Protein AF-A0A4D4KQ29-F1 (afdb_monomer)

Foldseek 3Di:
DAEAQQAPVVLVVCVVVVHAYEHELVQLVVVDDPPPTDTPLNCLLVVSHLAYDPVVNPPRQVVSLVVSCVVVSDPSVVSLLRHFVSVCVVVVNPQTRDDDPRHDPDDFDDVVSQKDKDFDADPNHTAKIWIAGPVPRDIWIDGPPDDTPCNVVVVPPPPDDD

Mean predicted aligned error: 10.55 Å

pLDDT: mean 84.62, std 17.19, range [31.38, 98.25]

Nearest PDB structures (foldseek):
  2bji-assembly1_B  TM=8.147E-01  e=3.369E+00  Bos taurus
  1qg7-assembly1_A  TM=3.640E-01  e=4.311E+00  Homo sapiens
  1a15-assembly1_A  TM=3.662E-01  e=7.060E+00  unclassified

Secondary structure (DSSP, 8-state):
-EES-SSHHHHHHHHHTT--EEEEHHHHHH-S-STTPPPHHHHHHTT--SEEE-TT-TTHHHHHHHHHHHTTSS-HHHHHHHHTHHHHHHTT-TTSSS--TTS-----B-SS--EEEEEEEETTEEEEEEEEETTT--EEEEETTS--TTHHHHTTS-----

Solvent-accessible surface area (backbone atoms only — not comparable to full-atom values): 9057 Å² total; per-residue (Å²): 112,44,71,60,55,53,36,64,68,56,30,48,52,31,47,77,69,72,31,53,22,37,32,41,16,56,39,32,66,60,59,58,47,74,94,83,34,44,21,40,47,56,38,42,50,68,68,43,51,41,18,48,38,29,69,100,35,78,82,29,44,65,57,27,22,52,47,35,27,74,73,65,42,33,60,56,73,57,25,47,29,22,67,27,37,29,33,20,58,75,68,70,39,88,51,40,44,55,98,51,92,96,38,48,90,75,62,78,60,61,88,68,76,40,34,49,54,51,72,46,59,59,97,85,42,74,46,33,37,40,37,38,26,68,83,74,70,49,70,50,68,38,42,66,96,49,86,38,81,58,62,76,60,60,76,77,74,76,75,80,79,129

Radius of gyration: 20.36 Å; Cα contacts (8 Å, |Δi|>4): 257; chains: 1; bounding box: 53×49×47 Å

Structure (mmCIF, N/CA/C/O backbone):
data_AF-A0A4D4KQ29-F1
#
_entry.id   AF-A0A4D4KQ29-F1
#
loop_
_atom_site.group_PDB
_atom_site.id
_atom_site.type_symbol
_atom_site.label_atom_id
_atom_site.label_alt_id
_atom_site.label_comp_id
_atom_site.label_asym_id
_atom_site.label_entity_id
_atom_site.label_seq_id
_atom_site.pdbx_PDB_ins_code
_atom_site.Cartn_x
_atom_site.Cartn_y
_atom_site.Cartn_z
_atom_site.occupancy
_atom_site.B_iso_or_equiv
_atom_site.auth_seq_id
_atom_site.auth_comp_id
_atom_site.auth_asym_id
_atom_site.auth_atom_id
_atom_site.pdbx_PDB_model_num
ATOM 1 N N . MET A 1 1 ? 2.236 -14.792 -6.470 1.00 87.25 1 MET A N 1
ATOM 2 C CA . MET A 1 1 ? 2.649 -13.409 -6.146 1.00 87.25 1 MET A CA 1
ATOM 3 C C . MET A 1 1 ? 4.070 -13.212 -6.641 1.00 87.25 1 MET A C 1
ATOM 5 O O . MET A 1 1 ? 4.849 -14.150 -6.524 1.00 87.25 1 MET A O 1
ATOM 9 N N . ALA A 1 2 ? 4.389 -12.052 -7.211 1.00 95.19 2 ALA A N 1
ATOM 10 C CA . ALA A 1 2 ? 5.761 -11.632 -7.479 1.00 95.19 2 ALA A CA 1
ATOM 11 C C . ALA A 1 2 ? 6.205 -10.649 -6.391 1.00 95.19 2 ALA A C 1
ATOM 13 O O . ALA A 1 2 ? 5.476 -9.715 -6.058 1.00 95.19 2 ALA A O 1
ATOM 14 N N . GLU A 1 3 ? 7.389 -10.854 -5.833 1.00 94.62 3 GLU A N 1
ATOM 15 C CA . GLU A 1 3 ? 7.919 -10.014 -4.763 1.00 94.62 3 GLU A CA 1
ATOM 16 C C . GLU A 1 3 ? 9.176 -9.296 -5.251 1.00 94.62 3 GLU A C 1
ATOM 18 O O . GLU A 1 3 ? 10.065 -9.919 -5.831 1.00 94.62 3 GLU A O 1
ATOM 23 N N . PHE A 1 4 ? 9.212 -7.976 -5.057 1.00 93.81 4 PHE A N 1
ATOM 24 C CA . PHE A 1 4 ? 10.332 -7.095 -5.394 1.00 93.81 4 PHE A CA 1
ATOM 25 C C . PHE A 1 4 ? 10.929 -7.339 -6.795 1.00 93.81 4 PHE A C 1
ATOM 27 O O . PHE A 1 4 ? 12.146 -7.523 -6.914 1.00 93.81 4 PHE A O 1
ATOM 34 N N . PRO A 1 5 ? 10.117 -7.347 -7.876 1.00 94.50 5 PRO A N 1
ATOM 35 C CA . PRO A 1 5 ? 10.645 -7.572 -9.214 1.00 94.50 5 PRO A CA 1
ATOM 36 C C . PRO A 1 5 ? 11.694 -6.512 -9.547 1.00 94.50 5 PRO A C 1
ATOM 38 O O . PRO A 1 5 ? 11.453 -5.308 -9.479 1.00 94.50 5 PRO A O 1
ATOM 41 N N . THR A 1 6 ? 12.876 -6.976 -9.930 1.00 94.06 6 THR A N 1
ATOM 42 C CA . THR A 1 6 ? 14.027 -6.115 -10.206 1.00 94.06 6 THR A CA 1
ATOM 43 C C . THR A 1 6 ? 14.026 -5.558 -11.624 1.00 94.06 6 THR A C 1
ATOM 45 O O . THR A 1 6 ? 14.868 -4.730 -11.948 1.00 94.06 6 THR A O 1
ATOM 48 N N . THR A 1 7 ? 13.089 -5.971 -12.483 1.00 95.31 7 THR A N 1
ATOM 49 C CA . THR A 1 7 ? 12.957 -5.467 -13.855 1.00 95.31 7 THR A CA 1
ATOM 50 C C . THR A 1 7 ? 11.500 -5.182 -14.200 1.00 95.31 7 THR A C 1
ATOM 52 O O . THR A 1 7 ? 10.585 -5.864 -13.731 1.00 95.31 7 THR A O 1
ATOM 55 N N . VAL A 1 8 ? 11.283 -4.207 -15.088 1.00 96.19 8 VAL A N 1
ATOM 56 C CA . VAL A 1 8 ? 9.951 -3.912 -15.639 1.00 96.19 8 VAL A CA 1
ATOM 57 C C . VAL A 1 8 ? 9.384 -5.130 -16.367 1.00 96.19 8 VAL A C 1
ATOM 59 O O . VAL A 1 8 ? 8.198 -5.411 -16.241 1.00 96.19 8 VAL A O 1
ATOM 62 N N . ALA A 1 9 ? 10.223 -5.881 -17.087 1.00 97.12 9 ALA A N 1
ATOM 63 C CA . ALA A 1 9 ? 9.804 -7.082 -17.803 1.00 97.12 9 ALA A CA 1
ATOM 64 C C . ALA A 1 9 ? 9.241 -8.152 -16.854 1.00 97.12 9 ALA A C 1
ATOM 66 O O . ALA A 1 9 ? 8.172 -8.695 -17.120 1.00 97.12 9 ALA A O 1
ATOM 67 N N . ALA A 1 10 ? 9.905 -8.403 -15.721 1.00 96.81 10 ALA A N 1
ATOM 68 C CA . ALA A 1 10 ? 9.415 -9.345 -14.717 1.00 96.81 10 ALA A CA 1
ATOM 69 C C . ALA A 1 10 ? 8.101 -8.870 -14.074 1.00 96.81 10 ALA A C 1
ATOM 71 O O . ALA A 1 10 ? 7.159 -9.651 -13.952 1.00 96.81 10 ALA A O 1
ATOM 72 N N . ALA A 1 11 ? 8.012 -7.585 -13.711 1.00 97.50 11 ALA A N 1
ATOM 73 C CA . ALA A 1 11 ? 6.791 -7.010 -13.144 1.00 97.50 11 ALA A CA 1
ATOM 74 C C . ALA A 1 11 ? 5.613 -7.069 -14.135 1.00 97.50 11 ALA A C 1
ATOM 76 O O . ALA A 1 11 ? 4.492 -7.405 -13.756 1.00 97.50 11 ALA A O 1
ATOM 77 N N . LYS A 1 12 ? 5.877 -6.802 -15.419 1.00 98.00 12 LYS A N 1
ATOM 78 C CA . LYS A 1 12 ? 4.880 -6.881 -16.490 1.00 98.00 12 LYS A CA 1
ATOM 79 C C . LYS A 1 12 ? 4.425 -8.316 -16.735 1.00 98.00 12 LYS A C 1
ATOM 81 O O . LYS A 1 12 ? 3.227 -8.551 -16.821 1.00 98.00 12 LYS A O 1
ATOM 86 N N . ALA A 1 13 ? 5.352 -9.272 -16.779 1.00 98.19 13 ALA A N 1
ATOM 87 C CA . ALA A 1 13 ? 5.010 -10.682 -16.920 1.00 98.19 13 ALA A CA 1
ATOM 88 C C . ALA A 1 13 ? 4.128 -11.162 -15.756 1.00 98.19 13 ALA A C 1
ATOM 90 O O . ALA A 1 13 ? 3.133 -11.843 -15.989 1.00 98.19 13 ALA A O 1
ATOM 91 N N . ALA A 1 14 ? 4.436 -10.763 -14.515 1.00 97.69 14 ALA A N 1
ATOM 92 C CA . ALA A 1 14 ? 3.591 -11.068 -13.360 1.00 97.69 14 ALA A CA 1
ATOM 93 C C . ALA A 1 14 ? 2.175 -10.487 -13.521 1.00 97.69 14 ALA A C 1
ATOM 95 O O . ALA A 1 14 ? 1.194 -11.212 -13.353 1.00 97.69 14 ALA A O 1
ATOM 96 N N . TYR A 1 15 ? 2.075 -9.215 -13.919 1.00 96.81 15 TYR A N 1
ATOM 97 C CA . TYR A 1 15 ? 0.797 -8.554 -14.183 1.00 96.81 15 TYR A CA 1
ATOM 98 C C . TYR A 1 15 ? -0.025 -9.272 -15.268 1.00 96.81 15 TYR A C 1
ATOM 100 O O . TYR A 1 15 ? -1.203 -9.551 -15.060 1.00 96.81 15 TYR A O 1
ATOM 108 N N . GLU A 1 16 ? 0.598 -9.632 -16.394 1.00 97.44 16 GLU A N 1
ATOM 109 C CA . GLU A 1 16 ? -0.050 -10.340 -17.510 1.00 97.44 16 GLU A CA 1
ATOM 110 C C . GLU A 1 16 ? -0.584 -11.728 -17.110 1.00 97.44 16 GLU A C 1
ATOM 112 O O . GLU A 1 16 ? -1.566 -12.196 -17.681 1.00 97.44 16 GLU A O 1
ATOM 117 N N . HIS A 1 17 ? 0.005 -12.361 -16.092 1.00 97.56 17 HIS A N 1
ATOM 118 C CA . HIS A 1 17 ? -0.462 -13.636 -15.535 1.00 97.56 17 HIS A CA 1
ATOM 119 C C . HIS A 1 17 ? -1.436 -13.468 -14.355 1.00 97.56 17 HIS A C 1
ATOM 121 O O . HIS A 1 17 ? -1.753 -14.444 -13.673 1.00 97.56 17 HIS A O 1
ATOM 127 N N . GLY A 1 18 ? -1.890 -12.243 -14.065 1.00 95.94 18 GLY A N 1
ATOM 128 C CA . GLY A 1 18 ? -2.776 -11.960 -12.933 1.00 95.94 18 GLY A CA 1
ATOM 129 C C . GLY A 1 18 ? -2.123 -12.194 -11.566 1.00 95.94 18 GLY A C 1
ATOM 130 O O . GLY A 1 18 ? -2.819 -12.335 -10.559 1.00 95.94 18 GLY A O 1
ATOM 131 N N . MET A 1 19 ? -0.790 -12.260 -11.503 1.00 97.00 19 MET A N 1
ATOM 132 C CA . MET A 1 19 ? -0.073 -12.406 -10.243 1.00 97.00 19 MET A CA 1
ATOM 133 C C . MET A 1 19 ? 0.045 -11.044 -9.553 1.00 97.00 19 MET A C 1
ATOM 135 O O . MET A 1 19 ? 0.568 -10.106 -10.156 1.00 97.00 19 MET A O 1
ATOM 139 N N . PRO A 1 20 ? -0.351 -10.920 -8.272 1.00 96.88 20 PRO A N 1
ATOM 140 C CA . PRO A 1 20 ? -0.142 -9.682 -7.541 1.00 96.88 20 PRO A CA 1
ATOM 141 C C . PRO A 1 20 ? 1.353 -9.433 -7.330 1.00 96.88 20 PRO A C 1
ATOM 143 O O . PRO A 1 20 ? 2.112 -10.376 -7.071 1.00 96.88 20 PRO A O 1
ATOM 146 N N . THR A 1 21 ? 1.745 -8.163 -7.397 1.00 98.00 21 THR A N 1
ATOM 147 C CA . THR A 1 21 ? 3.131 -7.715 -7.230 1.00 98.00 21 THR A CA 1
ATOM 148 C C . THR A 1 21 ? 3.279 -6.888 -5.958 1.00 98.00 21 THR A C 1
ATOM 150 O O . THR A 1 21 ? 2.532 -5.929 -5.749 1.00 98.00 21 THR A O 1
ATOM 153 N N . VAL A 1 22 ? 4.274 -7.220 -5.137 1.00 97.88 22 VAL A N 1
ATOM 154 C CA . VAL A 1 22 ? 4.621 -6.483 -3.913 1.00 97.88 22 VAL A CA 1
ATOM 155 C C . VAL A 1 22 ? 5.939 -5.747 -4.100 1.00 97.88 22 VAL A C 1
ATOM 157 O O . VAL A 1 22 ? 6.912 -6.331 -4.578 1.00 97.88 22 VAL A O 1
ATOM 160 N N . MET A 1 23 ? 5.981 -4.474 -3.700 1.00 96.75 23 MET A N 1
ATOM 161 C CA . MET A 1 23 ? 7.196 -3.659 -3.726 1.00 96.75 23 MET A CA 1
ATOM 162 C C . MET A 1 23 ? 7.527 -3.063 -2.354 1.00 96.75 23 MET A C 1
ATOM 164 O O . MET A 1 23 ? 6.644 -2.802 -1.545 1.00 96.75 23 MET A O 1
ATOM 168 N N . GLY A 1 24 ? 8.809 -2.841 -2.066 1.00 96.19 24 GLY A N 1
ATOM 169 C CA . GLY A 1 24 ? 9.245 -2.312 -0.773 1.00 96.19 24 GLY A CA 1
ATOM 170 C C . GLY A 1 24 ? 9.087 -0.794 -0.703 1.00 96.19 24 GLY A C 1
ATOM 171 O O . GLY A 1 24 ? 9.599 -0.075 -1.567 1.00 96.19 24 GLY A O 1
ATOM 172 N N . ALA A 1 25 ? 8.464 -0.289 0.360 1.00 96.38 25 ALA A N 1
ATOM 173 C CA . ALA A 1 25 ? 8.398 1.139 0.662 1.00 96.38 25 ALA A CA 1
ATOM 174 C C . ALA A 1 25 ? 9.785 1.818 0.722 1.00 96.38 25 ALA A C 1
ATOM 176 O O . ALA A 1 25 ? 9.917 2.903 0.154 1.00 96.38 25 ALA A O 1
ATOM 177 N N . PRO A 1 26 ? 10.856 1.210 1.283 1.00 94.25 26 PRO A N 1
ATOM 178 C CA . PRO A 1 26 ? 12.189 1.811 1.237 1.00 94.25 26 PRO A CA 1
ATOM 179 C C . PRO A 1 26 ? 12.716 2.020 -0.183 1.00 94.25 26 PRO A C 1
ATOM 181 O O . PRO A 1 26 ? 13.471 2.958 -0.427 1.00 94.25 26 PRO A O 1
ATOM 184 N N . ASN A 1 27 ? 12.351 1.145 -1.124 1.00 94.31 27 ASN A N 1
ATOM 185 C CA . ASN A 1 27 ? 12.774 1.271 -2.514 1.00 94.31 27 ASN A CA 1
ATOM 186 C C . ASN A 1 27 ? 12.051 2.441 -3.199 1.00 94.31 27 ASN A C 1
ATOM 188 O O . ASN A 1 27 ? 12.692 3.235 -3.885 1.00 94.31 27 ASN A O 1
ATOM 192 N N . VAL A 1 28 ? 10.750 2.602 -2.930 1.00 95.38 28 VAL A N 1
ATOM 193 C CA . VAL A 1 28 ? 9.995 3.793 -3.345 1.00 95.38 28 VAL A CA 1
ATOM 194 C C . VAL A 1 28 ? 10.628 5.053 -2.756 1.00 95.38 28 VAL A C 1
ATOM 196 O O . VAL A 1 28 ? 10.940 5.976 -3.495 1.00 95.38 28 VAL A O 1
ATOM 199 N N . LEU A 1 29 ? 10.890 5.094 -1.450 1.00 94.31 29 LEU A N 1
ATOM 200 C CA . LEU A 1 29 ? 11.441 6.283 -0.792 1.00 94.31 29 LEU A CA 1
ATOM 201 C C . LEU A 1 29 ? 12.843 6.647 -1.291 1.00 94.31 29 LEU A C 1
ATOM 203 O O . LEU A 1 29 ? 13.129 7.827 -1.469 1.00 94.31 29 LEU A O 1
ATOM 207 N N . ARG A 1 30 ? 13.692 5.659 -1.590 1.00 90.44 30 ARG A N 1
ATOM 208 C CA . ARG A 1 30 ? 15.034 5.901 -2.145 1.00 90.44 30 ARG A CA 1
ATOM 209 C C . ARG A 1 30 ? 15.026 6.468 -3.566 1.00 90.44 30 ARG A C 1
ATOM 211 O O . ARG A 1 30 ? 16.010 7.087 -3.953 1.00 90.44 30 ARG A O 1
ATOM 218 N N . GLY A 1 31 ? 13.972 6.238 -4.350 1.00 73.62 31 GLY A N 1
ATOM 219 C CA . GLY A 1 31 ? 13.818 6.751 -5.721 1.00 73.62 31 GLY A CA 1
ATOM 220 C C . GLY A 1 31 ? 14.682 6.072 -6.785 1.00 73.62 31 GLY A C 1
ATOM 221 O O . GLY A 1 31 ? 14.225 5.911 -7.913 1.00 73.62 31 GLY A O 1
ATOM 222 N N . ASN A 1 32 ? 15.865 5.579 -6.411 1.00 67.94 32 ASN A N 1
ATOM 223 C CA . ASN A 1 32 ? 16.742 4.774 -7.255 1.00 67.94 32 ASN A CA 1
ATOM 224 C C . ASN A 1 32 ? 16.881 3.345 -6.716 1.00 67.94 32 ASN A C 1
ATOM 226 O O . ASN A 1 32 ? 16.923 3.095 -5.504 1.00 67.94 32 ASN A O 1
ATOM 230 N N . SER A 1 33 ? 16.980 2.391 -7.636 1.00 65.75 33 SER A N 1
ATOM 231 C CA . SER A 1 33 ? 17.363 1.016 -7.330 1.00 65.75 33 SER A CA 1
ATOM 232 C C . SER A 1 33 ? 18.896 0.865 -7.434 1.00 65.75 33 SER A C 1
ATOM 234 O O . SER A 1 33 ? 19.580 1.700 -8.028 1.00 65.75 33 SER A O 1
ATOM 236 N N . HIS A 1 34 ? 19.452 -0.206 -6.868 1.00 60.44 34 HIS A N 1
ATOM 237 C CA . HIS A 1 34 ? 20.863 -0.545 -7.074 1.00 60.44 34 HIS A CA 1
ATOM 238 C C . HIS A 1 34 ? 21.043 -1.298 -8.402 1.00 60.44 34 HIS A C 1
ATOM 240 O O . HIS A 1 34 ? 20.160 -2.057 -8.804 1.00 60.44 34 HIS A O 1
ATOM 246 N N . ASN A 1 35 ? 22.206 -1.139 -9.041 1.00 65.44 35 ASN A N 1
ATOM 247 C CA . ASN A 1 35 ? 22.667 -1.951 -10.178 1.00 65.44 35 ASN A CA 1
ATOM 248 C C . ASN A 1 35 ? 21.750 -1.968 -11.421 1.00 65.44 35 ASN A C 1
ATOM 250 O O . ASN A 1 35 ? 21.707 -2.967 -12.132 1.00 65.44 35 ASN A O 1
ATOM 254 N N . GLY A 1 36 ? 21.031 -0.877 -11.711 1.00 70.56 36 GLY A N 1
ATOM 255 C CA . GLY A 1 36 ? 20.211 -0.768 -12.929 1.00 70.56 36 GLY A CA 1
ATOM 256 C C . GLY A 1 36 ? 18.871 -1.512 -12.874 1.00 70.56 36 GLY A C 1
ATOM 257 O O . GLY A 1 36 ? 18.228 -1.689 -13.906 1.00 70.5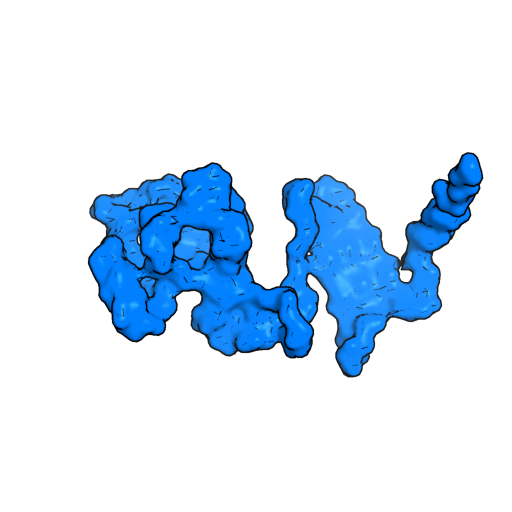6 36 GLY A O 1
ATOM 258 N N . ASN A 1 37 ? 18.433 -1.933 -11.685 1.00 87.56 37 ASN A N 1
ATOM 259 C CA . ASN A 1 37 ? 17.115 -2.530 -11.487 1.00 87.56 37 ASN A CA 1
ATOM 260 C C . ASN A 1 37 ? 15.983 -1.499 -11.718 1.00 87.56 37 ASN A C 1
ATOM 262 O O . ASN A 1 37 ? 16.185 -0.287 -11.625 1.00 87.56 37 ASN A O 1
ATOM 266 N N . ALA A 1 38 ? 14.755 -1.957 -11.936 1.00 90.44 38 ALA A N 1
ATOM 267 C CA . ALA A 1 38 ? 13.587 -1.083 -11.890 1.00 90.44 38 ALA A CA 1
ATOM 268 C C . ALA A 1 38 ? 13.397 -0.525 -10.467 1.00 90.44 38 ALA A C 1
ATOM 270 O O . ALA A 1 38 ? 13.570 -1.243 -9.473 1.00 90.44 38 ALA A O 1
ATOM 271 N N . SER A 1 39 ? 13.060 0.761 -10.352 1.00 94.06 39 SER A N 1
ATOM 272 C CA . SER A 1 39 ? 12.714 1.362 -9.059 1.00 94.06 39 SER A CA 1
ATOM 273 C C . SER A 1 39 ? 11.240 1.131 -8.729 1.00 94.06 39 SER A C 1
ATOM 275 O O . SER A 1 39 ? 10.395 0.968 -9.608 1.00 94.06 39 SER A O 1
ATOM 277 N N . GLY A 1 40 ? 10.895 1.159 -7.444 1.00 95.12 40 GLY A N 1
ATOM 278 C CA . GLY A 1 40 ? 9.513 1.032 -6.997 1.00 95.12 40 GLY A CA 1
ATOM 279 C C . GLY A 1 40 ? 8.647 2.169 -7.525 1.00 95.12 40 GLY A C 1
ATOM 280 O O . GLY A 1 40 ? 7.495 1.942 -7.872 1.00 95.12 40 GLY A O 1
ATOM 281 N N . ARG A 1 41 ? 9.224 3.367 -7.674 1.00 95.88 41 ARG A N 1
ATOM 282 C CA . ARG A 1 41 ? 8.565 4.513 -8.312 1.00 95.88 41 ARG A CA 1
ATOM 283 C C . ARG A 1 41 ? 8.240 4.246 -9.774 1.00 95.88 41 ARG A C 1
ATOM 285 O O . ARG A 1 41 ? 7.115 4.491 -10.192 1.00 95.88 41 ARG A O 1
ATOM 292 N N . GLU A 1 42 ? 9.191 3.692 -10.525 1.00 95.88 42 GLU A N 1
ATOM 293 C CA . GLU A 1 42 ? 8.967 3.315 -11.920 1.00 95.88 42 GLU A CA 1
ATOM 294 C C . GLU A 1 42 ? 7.854 2.267 -12.039 1.00 95.88 42 GLU A C 1
ATOM 296 O O . GLU A 1 42 ? 6.937 2.421 -12.844 1.00 95.88 42 GLU A O 1
ATOM 301 N N . LEU A 1 43 ? 7.912 1.206 -11.233 1.00 97.12 43 LEU A N 1
ATOM 302 C CA . LEU A 1 43 ? 6.924 0.132 -11.307 1.00 97.12 43 LEU A CA 1
ATOM 303 C C . LEU A 1 43 ? 5.523 0.598 -10.890 1.00 97.12 43 LEU A C 1
ATOM 305 O O . LEU A 1 43 ? 4.545 0.211 -11.532 1.00 97.12 43 LEU A O 1
ATOM 309 N N . VAL A 1 44 ? 5.417 1.450 -9.864 1.00 97.50 44 VAL A N 1
ATOM 310 C CA . VAL A 1 44 ? 4.140 2.063 -9.466 1.00 97.50 44 VAL A CA 1
ATOM 311 C C . VAL A 1 44 ? 3.617 2.991 -10.560 1.00 97.50 44 VAL A C 1
ATOM 313 O O . VAL A 1 44 ? 2.457 2.859 -10.937 1.00 97.50 44 VAL A O 1
ATOM 316 N N . GLY A 1 45 ? 4.461 3.863 -11.122 1.00 96.69 45 GLY A N 1
ATOM 317 C CA . GLY A 1 45 ? 4.068 4.777 -12.202 1.00 96.69 45 GLY A CA 1
ATOM 318 C C . GLY A 1 45 ? 3.597 4.061 -13.473 1.00 96.69 45 GLY A C 1
ATOM 319 O O . GLY A 1 45 ? 2.818 4.605 -14.249 1.00 96.69 45 GLY A O 1
ATOM 320 N N . ARG A 1 46 ? 4.023 2.808 -13.671 1.00 97.31 46 ARG A N 1
ATOM 321 C CA . ARG A 1 46 ? 3.552 1.925 -14.751 1.00 97.31 46 ARG A CA 1
ATOM 322 C C . ARG A 1 46 ? 2.304 1.108 -14.388 1.00 97.31 46 ARG A C 1
ATOM 324 O O . ARG A 1 46 ? 1.840 0.336 -15.221 1.00 97.31 46 ARG A O 1
ATOM 331 N N . GLY A 1 47 ? 1.781 1.229 -13.167 1.00 97.25 47 GLY A N 1
ATOM 332 C CA . GLY A 1 47 ? 0.626 0.461 -12.692 1.00 97.25 47 GLY A CA 1
ATOM 333 C C . GLY A 1 47 ? 0.908 -1.028 -12.460 1.00 97.25 47 GLY A C 1
ATOM 334 O O . GLY A 1 47 ? -0.016 -1.835 -12.487 1.00 97.25 47 GLY A O 1
ATOM 335 N N . LEU A 1 48 ? 2.172 -1.412 -12.249 1.00 97.94 48 LEU A N 1
ATOM 336 C CA . LEU A 1 48 ? 2.597 -2.817 -12.150 1.00 97.94 48 LEU A CA 1
ATOM 337 C C . LEU A 1 48 ? 2.701 -3.337 -10.707 1.00 97.94 48 LEU A C 1
ATOM 339 O O . LEU A 1 48 ? 3.110 -4.478 -10.494 1.00 97.94 48 LEU A O 1
ATOM 343 N N . VAL A 1 49 ? 2.366 -2.514 -9.710 1.00 98.25 49 VAL A N 1
ATOM 344 C CA . VAL A 1 49 ? 2.464 -2.851 -8.282 1.00 98.25 49 VAL A CA 1
ATOM 345 C C . VAL A 1 49 ? 1.069 -2.941 -7.676 1.00 98.25 49 VAL A C 1
ATOM 347 O O . VAL A 1 49 ? 0.262 -2.029 -7.822 1.00 98.25 49 VAL A O 1
ATOM 350 N N . THR A 1 50 ? 0.798 -4.039 -6.971 1.00 98.19 50 THR A N 1
ATOM 351 C CA . THR A 1 50 ? -0.477 -4.286 -6.283 1.00 98.19 50 THR A CA 1
ATOM 352 C C . THR A 1 50 ? -0.448 -3.786 -4.843 1.00 98.19 50 THR A C 1
ATOM 354 O O . THR A 1 50 ? -1.447 -3.260 -4.359 1.00 98.19 50 THR A O 1
ATOM 357 N N . ALA A 1 51 ? 0.684 -3.945 -4.151 1.00 98.25 51 ALA A N 1
ATOM 358 C CA . ALA A 1 51 ? 0.832 -3.533 -2.761 1.00 98.25 51 ALA A CA 1
ATOM 359 C C . ALA A 1 51 ? 2.253 -3.069 -2.428 1.00 98.25 51 ALA A C 1
ATOM 361 O O . ALA A 1 51 ? 3.225 -3.503 -3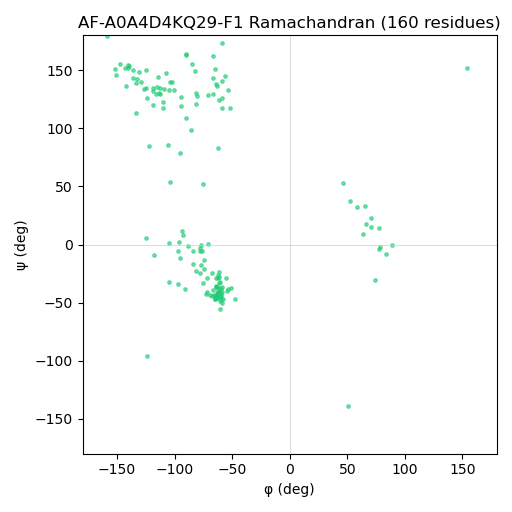.054 1.00 98.25 51 ALA A O 1
ATOM 362 N N . LEU A 1 52 ? 2.371 -2.233 -1.395 1.00 98.06 52 LEU A N 1
ATOM 363 C CA . LEU A 1 52 ? 3.649 -1.925 -0.761 1.00 98.06 52 LEU A CA 1
ATOM 364 C C . LEU A 1 52 ? 3.814 -2.693 0.554 1.00 98.06 52 LEU A C 1
ATOM 366 O O . LEU A 1 52 ? 2.884 -2.783 1.354 1.00 98.06 52 LEU A O 1
ATOM 370 N N . ALA A 1 53 ? 5.025 -3.189 0.793 1.00 96.69 53 ALA A N 1
ATOM 371 C CA . ALA A 1 53 ? 5.461 -3.750 2.067 1.00 96.69 53 ALA A CA 1
ATOM 372 C C . ALA A 1 53 ? 6.432 -2.788 2.763 1.00 96.69 53 ALA A C 1
ATOM 374 O O . ALA A 1 53 ? 7.198 -2.084 2.102 1.00 96.69 53 ALA A O 1
ATOM 375 N N . SER A 1 54 ? 6.425 -2.755 4.098 1.00 91.69 54 SER A N 1
ATOM 376 C CA . SER A 1 54 ? 7.363 -1.918 4.857 1.00 91.69 54 SER A CA 1
ATOM 377 C C . SER A 1 54 ? 8.812 -2.342 4.646 1.00 91.69 54 SER A C 1
ATOM 379 O O . SER A 1 54 ? 9.711 -1.506 4.739 1.00 91.69 54 SER A O 1
ATOM 381 N N . ASP A 1 55 ? 9.022 -3.637 4.373 1.00 91.31 55 ASP A N 1
ATOM 382 C CA . ASP A 1 55 ? 10.344 -4.256 4.340 1.00 91.31 55 ASP A CA 1
ATOM 383 C C . ASP A 1 55 ? 11.086 -3.894 5.650 1.00 91.31 55 ASP A C 1
ATOM 385 O O . ASP A 1 55 ? 10.467 -3.843 6.720 1.00 91.31 55 ASP A O 1
ATOM 389 N N . TYR A 1 56 ? 12.372 -3.573 5.583 1.00 89.31 56 TYR A N 1
ATOM 390 C CA . TYR A 1 56 ? 13.187 -3.152 6.719 1.00 89.31 56 TYR A CA 1
ATOM 391 C C . TYR A 1 56 ? 12.865 -1.748 7.284 1.00 89.31 56 TYR A C 1
ATOM 393 O O . TYR A 1 56 ? 13.526 -1.325 8.232 1.00 89.31 56 TYR A O 1
ATOM 401 N N . LEU A 1 57 ? 11.881 -1.006 6.747 1.00 88.50 57 LEU A N 1
ATOM 402 C CA . LEU A 1 57 ? 11.475 0.320 7.250 1.00 88.50 57 LEU A CA 1
ATOM 403 C C . LEU A 1 57 ? 9.983 0.351 7.646 1.00 88.50 57 LEU A C 1
ATOM 405 O O . LEU A 1 57 ? 9.146 0.816 6.866 1.00 88.50 57 LEU A O 1
ATOM 409 N N . PRO A 1 58 ? 9.628 -0.075 8.875 1.00 83.25 58 PRO A N 1
ATOM 410 C CA . PRO A 1 58 ? 8.244 -0.104 9.367 1.00 83.25 58 PRO A CA 1
ATOM 411 C C . PRO A 1 58 ? 7.477 1.217 9.207 1.00 83.25 58 PRO A C 1
ATOM 413 O O . PRO A 1 58 ? 6.300 1.218 8.858 1.00 83.25 58 PRO A O 1
ATOM 416 N N . SER A 1 59 ? 8.148 2.354 9.407 1.00 85.00 59 SER A N 1
ATOM 417 C CA . SER A 1 59 ? 7.554 3.694 9.304 1.00 85.00 59 SER A CA 1
ATOM 418 C C . SER A 1 59 ? 7.373 4.202 7.865 1.00 85.00 59 SER A C 1
ATOM 420 O O . SER A 1 59 ? 6.806 5.273 7.663 1.00 85.00 59 SER A O 1
ATOM 422 N N . GLY A 1 60 ? 7.848 3.466 6.855 1.00 89.00 60 GLY A N 1
ATOM 423 C CA . GLY A 1 60 ? 7.971 3.965 5.483 1.00 89.00 60 GLY A CA 1
ATOM 424 C C . GLY A 1 60 ? 6.707 3.888 4.623 1.00 89.00 60 GLY A C 1
ATOM 425 O O . GLY A 1 60 ? 6.653 4.558 3.597 1.00 89.00 60 GLY A O 1
ATOM 426 N N . LEU A 1 61 ? 5.700 3.092 5.003 1.00 93.50 61 LEU A N 1
ATOM 427 C CA . LEU A 1 61 ? 4.534 2.800 4.151 1.00 93.50 61 LEU A CA 1
ATOM 428 C C . LEU A 1 61 ? 3.736 4.053 3.775 1.00 93.50 61 LEU A C 1
ATOM 430 O O . LEU A 1 61 ? 3.539 4.336 2.595 1.00 93.50 61 LEU A O 1
ATOM 434 N N . LEU A 1 62 ? 3.299 4.818 4.778 1.00 91.44 62 LEU A N 1
ATOM 435 C CA . LEU A 1 62 ? 2.516 6.029 4.546 1.00 91.44 62 LEU A CA 1
ATOM 436 C C . LEU A 1 62 ? 3.330 7.075 3.783 1.00 91.44 62 LEU A C 1
ATOM 438 O O . LEU A 1 62 ? 2.833 7.648 2.818 1.00 91.44 62 LEU A O 1
ATOM 442 N N . 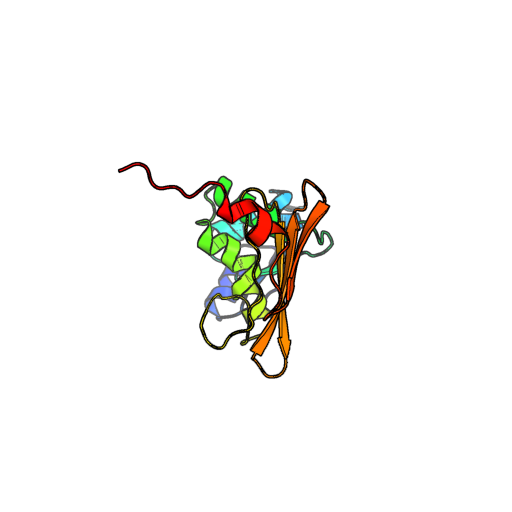SER A 1 63 ? 4.580 7.297 4.193 1.00 92.12 63 SER A N 1
ATOM 443 C CA . SER A 1 63 ? 5.470 8.248 3.528 1.00 92.12 63 SER A CA 1
ATOM 444 C C . SER A 1 63 ? 5.669 7.888 2.057 1.00 92.12 63 SER A C 1
ATOM 446 O O . SER A 1 63 ? 5.633 8.771 1.210 1.00 92.12 63 SER A O 1
ATOM 448 N N . ALA A 1 64 ? 5.814 6.598 1.731 1.00 96.00 64 ALA A N 1
ATOM 449 C CA . ALA A 1 64 ? 5.924 6.138 0.352 1.00 96.00 64 ALA A CA 1
ATOM 450 C C . ALA A 1 64 ? 4.645 6.420 -0.449 1.00 96.00 64 ALA A C 1
ATOM 452 O O . ALA A 1 64 ? 4.733 6.929 -1.562 1.00 96.00 64 ALA A O 1
ATOM 453 N N . ALA A 1 65 ? 3.464 6.137 0.111 1.00 95.62 65 ALA A N 1
ATOM 454 C CA . ALA A 1 65 ? 2.188 6.413 -0.550 1.00 95.62 65 ALA A CA 1
ATOM 455 C C . ALA A 1 65 ? 1.976 7.916 -0.812 1.00 95.62 65 ALA A C 1
ATOM 457 O O . ALA A 1 65 ? 1.580 8.298 -1.912 1.00 95.62 65 ALA A O 1
ATOM 458 N N . LEU A 1 66 ? 2.272 8.772 0.170 1.00 93.62 66 LEU A N 1
ATOM 459 C CA . LEU A 1 66 ? 2.151 10.225 0.015 1.00 93.62 66 LEU A CA 1
ATOM 460 C C . LEU A 1 66 ? 3.148 10.770 -1.010 1.00 93.62 66 LEU A C 1
ATOM 462 O O . LEU A 1 66 ? 2.751 11.543 -1.875 1.00 93.62 66 LEU A O 1
ATOM 466 N N . LEU A 1 67 ? 4.398 10.302 -0.972 1.00 94.75 67 LEU A N 1
ATOM 467 C CA . LEU A 1 67 ? 5.424 10.683 -1.942 1.00 94.75 67 LEU A CA 1
ATOM 468 C C . LEU A 1 67 ? 5.025 10.305 -3.376 1.00 94.75 67 LEU A C 1
ATOM 470 O O . LEU A 1 67 ? 5.171 11.109 -4.286 1.00 94.75 67 LEU A O 1
ATOM 474 N N . LEU A 1 68 ? 4.490 9.097 -3.589 1.00 97.00 68 LEU A N 1
ATOM 475 C CA . LEU A 1 68 ? 4.011 8.658 -4.908 1.00 97.00 68 LEU A CA 1
ATOM 476 C C . LEU A 1 68 ? 2.907 9.572 -5.457 1.00 97.00 68 LEU A C 1
ATOM 478 O O . LEU A 1 68 ? 2.856 9.812 -6.664 1.00 97.00 68 LEU A O 1
ATOM 482 N N . ALA A 1 69 ? 2.031 10.064 -4.578 1.00 96.19 69 ALA A N 1
ATOM 483 C CA . ALA A 1 69 ? 0.980 11.004 -4.944 1.00 96.19 69 ALA A CA 1
ATOM 484 C C . ALA A 1 69 ? 1.525 12.409 -5.225 1.00 96.19 69 ALA A C 1
ATOM 486 O O . ALA A 1 69 ? 1.130 13.030 -6.210 1.00 96.19 69 ALA A O 1
ATOM 487 N N . GLU A 1 70 ? 2.449 12.886 -4.392 1.00 95.00 70 GLU A N 1
ATOM 488 C CA . GLU A 1 70 ? 3.121 14.179 -4.544 1.00 95.00 70 GLU A CA 1
ATOM 489 C C . GLU A 1 70 ? 3.942 14.254 -5.840 1.00 95.00 70 GLU A C 1
ATOM 491 O O . GLU A 1 70 ? 3.864 15.244 -6.563 1.00 95.00 70 GLU A O 1
ATOM 496 N N . GLU A 1 71 ? 4.659 13.182 -6.189 1.00 95.81 71 GLU A N 1
ATOM 497 C CA . GLU A 1 71 ? 5.433 13.076 -7.434 1.00 95.81 71 GLU A CA 1
ATOM 498 C C . GLU A 1 71 ? 4.555 12.795 -8.674 1.00 95.81 71 GLU A C 1
ATOM 500 O O . GLU A 1 71 ? 5.071 12.679 -9.786 1.00 95.81 71 GLU A O 1
ATOM 505 N N . GLY A 1 72 ? 3.230 12.671 -8.517 1.00 96.81 72 GLY A N 1
ATOM 506 C CA . GLY A 1 72 ? 2.296 12.442 -9.625 1.00 96.81 72 GLY A CA 1
ATOM 507 C C . GLY A 1 72 ? 2.388 11.051 -10.265 1.00 96.81 72 GLY A C 1
ATOM 508 O O . GLY A 1 72 ? 1.859 10.840 -11.355 1.00 96.81 72 GLY A O 1
ATOM 509 N N . LEU A 1 73 ? 3.038 10.092 -9.599 1.00 96.81 73 LEU A N 1
ATOM 510 C CA . LEU A 1 73 ? 3.214 8.720 -10.087 1.00 96.81 73 LEU A CA 1
ATOM 511 C C . LEU A 1 73 ? 1.952 7.868 -9.910 1.00 96.81 73 LEU A C 1
ATOM 513 O O . LEU A 1 73 ? 1.755 6.894 -10.632 1.00 96.81 73 LEU A O 1
ATOM 517 N N . ALA A 1 74 ? 1.091 8.226 -8.958 1.00 97.44 74 ALA A N 1
ATOM 518 C CA . ALA A 1 74 ? -0.238 7.651 -8.798 1.00 97.44 74 ALA A CA 1
ATOM 519 C C . ALA A 1 74 ? -1.185 8.683 -8.165 1.00 97.44 74 ALA A C 1
ATOM 521 O O . ALA A 1 74 ? -0.758 9.442 -7.299 1.00 97.44 74 ALA A O 1
ATOM 522 N N . PRO A 1 75 ? -2.485 8.709 -8.508 1.00 97.44 75 PRO A N 1
ATOM 523 C CA . PRO A 1 75 ? -3.457 9.503 -7.761 1.00 97.44 75 PRO A CA 1
ATOM 524 C C . PRO A 1 75 ? -3.463 9.117 -6.277 1.00 97.44 75 PRO A C 1
ATOM 526 O O . PRO A 1 75 ? -3.340 7.934 -5.954 1.00 97.44 75 PRO A O 1
ATOM 529 N N . LEU A 1 76 ? -3.685 10.081 -5.376 1.00 95.19 76 LEU A N 1
ATOM 530 C CA . LEU A 1 76 ? -3.675 9.840 -3.925 1.00 95.19 76 LEU A CA 1
ATOM 531 C C . LEU A 1 76 ? -4.508 8.612 -3.491 1.00 95.19 76 LEU A C 1
ATOM 533 O O . LEU A 1 76 ? -3.969 7.784 -2.756 1.00 95.19 76 LEU A O 1
ATOM 537 N N . PRO A 1 77 ? -5.759 8.406 -3.960 1.00 95.38 77 PRO A N 1
ATOM 538 C CA . PRO A 1 77 ? -6.523 7.210 -3.595 1.00 95.38 77 PRO A CA 1
ATOM 539 C C . PRO A 1 77 ? -5.860 5.902 -4.043 1.00 95.38 77 PRO A C 1
ATOM 541 O O . PRO A 1 77 ? -5.882 4.919 -3.307 1.00 95.38 77 PRO A O 1
ATOM 544 N N . ALA A 1 78 ? -5.236 5.889 -5.224 1.00 97.25 78 ALA A N 1
ATOM 545 C CA . ALA A 1 78 ? -4.530 4.719 -5.734 1.00 97.25 78 ALA A CA 1
ATOM 546 C C . ALA A 1 78 ? -3.259 4.439 -4.920 1.00 97.25 78 ALA A C 1
ATOM 548 O O . ALA A 1 78 ? -3.023 3.297 -4.532 1.00 97.25 78 ALA A O 1
ATOM 549 N N . ALA A 1 79 ? -2.486 5.479 -4.590 1.00 97.25 79 ALA A N 1
ATOM 550 C CA . ALA A 1 79 ? -1.282 5.350 -3.773 1.00 97.25 79 ALA A CA 1
ATOM 551 C C . ALA A 1 79 ? -1.595 4.856 -2.348 1.00 97.25 79 ALA A C 1
ATOM 553 O O . ALA A 1 79 ? -0.935 3.943 -1.851 1.00 97.25 79 ALA A O 1
ATOM 554 N N . VAL A 1 80 ? -2.646 5.389 -1.711 1.00 96.12 80 VAL A N 1
ATOM 555 C CA . VAL A 1 80 ? -3.150 4.890 -0.416 1.00 96.12 80 VAL A CA 1
ATOM 556 C C . VAL A 1 80 ? -3.668 3.454 -0.545 1.00 96.12 80 VAL A C 1
ATOM 558 O O . VAL A 1 80 ? -3.457 2.635 0.352 1.00 96.12 80 VAL A O 1
ATOM 561 N N . GLY A 1 81 ? -4.286 3.114 -1.679 1.00 97.31 81 GLY A N 1
ATOM 562 C CA . GLY A 1 81 ? -4.714 1.757 -2.015 1.00 97.31 81 GLY A CA 1
ATOM 563 C C . GLY A 1 81 ? -3.586 0.726 -1.911 1.00 97.31 81 GLY A C 1
ATOM 564 O O . GLY A 1 81 ? -3.811 -0.362 -1.380 1.00 97.31 81 GLY A O 1
ATOM 565 N N . LEU A 1 82 ? -2.359 1.082 -2.311 1.00 98.19 82 LEU A N 1
ATOM 566 C CA . LEU A 1 82 ? -1.198 0.182 -2.251 1.00 98.19 82 LEU A CA 1
ATOM 567 C C . LEU A 1 82 ? -0.838 -0.261 -0.822 1.00 98.19 82 LEU A C 1
ATOM 569 O O . LEU A 1 82 ? -0.299 -1.350 -0.641 1.00 98.19 82 LEU A O 1
ATOM 573 N N . VAL A 1 83 ? -1.130 0.560 0.192 1.00 96.56 83 VAL A N 1
ATOM 574 C CA . VAL A 1 83 ? -0.838 0.273 1.614 1.00 96.56 83 VAL A CA 1
ATOM 575 C C . VAL A 1 83 ? -2.083 -0.117 2.419 1.00 96.56 83 VAL A C 1
ATOM 577 O O . VAL A 1 83 ? -1.992 -0.354 3.621 1.00 96.56 83 VAL A O 1
ATOM 580 N N . THR A 1 84 ? -3.250 -0.184 1.772 1.00 97.00 84 THR A N 1
ATOM 581 C CA . THR A 1 84 ? -4.538 -0.529 2.395 1.00 97.00 84 THR A CA 1
ATOM 582 C C . THR A 1 84 ? -5.171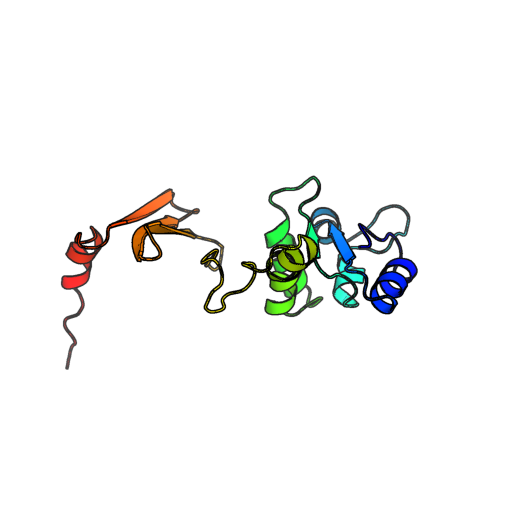 -1.725 1.686 1.00 97.00 84 THR A C 1
ATOM 584 O O . THR A 1 84 ? -4.814 -2.866 1.977 1.00 97.00 84 THR A O 1
ATOM 587 N N . GLY A 1 85 ? -6.083 -1.496 0.740 1.00 97.38 85 GLY A N 1
ATOM 588 C CA . GLY A 1 85 ? -6.834 -2.544 0.051 1.00 97.38 85 GLY A CA 1
ATOM 589 C C . GLY A 1 85 ? -5.953 -3.481 -0.777 1.00 97.38 85 GLY A C 1
ATOM 590 O O . GLY A 1 85 ? -6.198 -4.684 -0.794 1.00 97.38 85 GLY A O 1
ATOM 591 N N . GLY A 1 86 ? -4.901 -2.959 -1.410 1.00 97.56 86 GLY A N 1
ATOM 592 C CA . GLY A 1 86 ? -3.917 -3.757 -2.141 1.00 97.56 86 GLY A CA 1
ATOM 593 C C . GLY A 1 86 ? -3.135 -4.690 -1.217 1.00 97.56 86 GLY A C 1
ATOM 594 O O . GLY A 1 86 ? -3.045 -5.888 -1.478 1.00 97.56 86 GLY A O 1
ATOM 595 N N . ALA A 1 87 ? -2.645 -4.168 -0.088 1.00 97.06 87 ALA A N 1
ATOM 596 C CA . ALA A 1 87 ? -1.956 -4.963 0.928 1.00 97.06 87 ALA A CA 1
ATOM 597 C C . ALA A 1 87 ? -2.875 -6.026 1.557 1.00 97.06 87 ALA A C 1
ATOM 599 O O . ALA A 1 87 ? -2.466 -7.174 1.719 1.00 97.06 87 ALA A O 1
ATOM 600 N N . ALA A 1 88 ? -4.132 -5.677 1.848 1.00 97.38 88 ALA A N 1
ATOM 601 C CA . ALA A 1 88 ? -5.127 -6.622 2.351 1.00 97.38 88 ALA A CA 1
ATOM 602 C C . ALA A 1 88 ? -5.422 -7.745 1.340 1.00 97.38 88 ALA A C 1
ATOM 604 O O . ALA A 1 88 ? -5.466 -8.914 1.725 1.00 97.38 88 ALA A O 1
ATOM 605 N N . ALA A 1 89 ? -5.549 -7.412 0.050 1.00 95.88 89 ALA A N 1
ATOM 606 C CA . ALA A 1 89 ? -5.758 -8.392 -1.014 1.00 95.88 89 ALA A CA 1
ATOM 607 C C . ALA A 1 89 ? -4.574 -9.361 -1.143 1.00 95.88 89 ALA A C 1
ATOM 609 O O . ALA A 1 89 ? -4.775 -10.572 -1.200 1.00 95.88 89 ALA A O 1
ATOM 610 N N . VAL A 1 90 ? -3.341 -8.842 -1.124 1.00 96.75 90 VAL A N 1
ATOM 611 C CA . VAL A 1 90 ? -2.119 -9.661 -1.149 1.00 96.75 90 VAL A CA 1
ATOM 612 C C . VAL A 1 90 ? -2.030 -10.589 0.065 1.00 96.75 90 VAL A C 1
ATOM 614 O O . VAL A 1 90 ? -1.653 -11.749 -0.078 1.00 96.75 90 VAL A O 1
ATOM 617 N N . ALA A 1 91 ? -2.400 -10.095 1.247 1.00 95.75 91 ALA A N 1
ATOM 618 C CA . ALA A 1 91 ? -2.365 -10.859 2.490 1.00 95.75 91 ALA A CA 1
ATOM 619 C C . ALA A 1 91 ? -3.536 -11.849 2.651 1.00 95.75 91 ALA A C 1
ATOM 621 O O . ALA A 1 91 ? -3.590 -12.557 3.655 1.00 95.75 91 ALA A O 1
ATOM 622 N N . GLY A 1 92 ? -4.490 -11.893 1.711 1.00 96.19 92 GLY A N 1
ATOM 623 C CA . GLY A 1 92 ? -5.678 -12.742 1.826 1.00 96.19 92 GLY A CA 1
ATOM 624 C C . GLY A 1 92 ? -6.600 -12.340 2.983 1.00 96.19 92 GLY A C 1
ATOM 625 O O . GLY A 1 92 ? -7.210 -13.202 3.610 1.00 96.19 92 GLY A O 1
ATOM 626 N N . LEU A 1 93 ? -6.685 -11.041 3.289 1.00 96.62 93 LEU A N 1
ATOM 627 C CA . LEU A 1 93 ? -7.507 -10.483 4.366 1.00 96.62 93 LEU A CA 1
ATOM 628 C C . LEU A 1 93 ? -8.739 -9.775 3.776 1.00 96.62 93 LEU A C 1
ATOM 630 O O . LEU A 1 93 ? -8.696 -8.562 3.561 1.00 96.62 93 LEU A O 1
ATOM 634 N N . PRO A 1 94 ? -9.844 -10.497 3.507 1.00 95.75 94 PRO A N 1
ATOM 635 C CA . PRO A 1 94 ? -11.004 -9.935 2.813 1.00 95.75 94 PRO A CA 1
ATOM 636 C C . PRO A 1 94 ? -11.840 -8.992 3.687 1.00 95.75 94 PRO A C 1
ATOM 638 O O . PRO A 1 94 ? -12.697 -8.284 3.177 1.00 95.75 94 PRO A O 1
ATOM 641 N N . ASP A 1 95 ? -11.612 -8.984 5.001 1.00 94.69 95 ASP A N 1
ATOM 642 C CA . ASP A 1 95 ? -12.423 -8.274 5.989 1.00 94.69 95 ASP A CA 1
ATOM 643 C C . ASP A 1 95 ? -11.893 -6.867 6.331 1.00 94.69 95 ASP A C 1
ATOM 645 O O . ASP A 1 95 ? -12.311 -6.292 7.335 1.00 94.69 95 ASP A O 1
ATOM 649 N N . ARG A 1 96 ? -10.930 -6.314 5.575 1.00 94.75 96 ARG A N 1
ATOM 650 C CA . ARG A 1 96 ? -10.297 -5.010 5.867 1.00 94.75 96 ARG A CA 1
ATOM 651 C C . ARG A 1 96 ? -9.631 -4.372 4.644 1.00 94.75 96 ARG A C 1
ATOM 653 O O . ARG A 1 96 ? -9.595 -4.941 3.561 1.00 94.75 96 ARG A O 1
ATOM 660 N N . GLY A 1 97 ? -9.052 -3.186 4.844 1.00 93.50 97 GLY A N 1
ATOM 661 C CA . GLY A 1 97 ? -8.307 -2.448 3.815 1.00 93.50 97 GLY A CA 1
ATOM 662 C C . GLY A 1 97 ? -9.180 -1.526 2.965 1.00 93.50 97 GLY A C 1
ATOM 663 O O . GLY A 1 97 ? -8.662 -0.835 2.092 1.00 93.50 97 GLY A O 1
ATOM 664 N N . ARG A 1 98 ? -10.489 -1.487 3.235 1.00 94.19 98 ARG A N 1
ATOM 665 C CA . ARG A 1 98 ? -11.459 -0.589 2.606 1.00 94.19 98 ARG A CA 1
ATOM 666 C C . ARG A 1 98 ? -12.453 -0.089 3.646 1.00 94.19 98 ARG A C 1
ATOM 668 O O . ARG A 1 98 ? -12.681 -0.755 4.654 1.00 94.19 98 ARG A O 1
ATOM 675 N N . LEU A 1 99 ? -13.029 1.077 3.382 1.00 90.50 99 LEU A N 1
ATOM 676 C CA . LEU A 1 99 ? -14.108 1.653 4.179 1.00 90.50 99 LEU A CA 1
ATOM 677 C C . LEU A 1 99 ? -15.442 1.274 3.527 1.00 90.50 99 LEU A C 1
ATOM 679 O O . LEU A 1 99 ? -16.019 2.060 2.783 1.00 90.50 99 LEU A O 1
ATOM 683 N N . GLU A 1 100 ? -15.879 0.039 3.762 1.00 90.88 100 GLU A N 1
ATOM 684 C CA . GLU A 1 100 ? -17.119 -0.532 3.224 1.00 90.88 100 GLU A CA 1
ATOM 685 C C . GLU A 1 100 ? -17.919 -1.186 4.362 1.00 90.88 100 GLU A C 1
ATOM 687 O O . GLU A 1 100 ? -17.343 -1.679 5.338 1.00 90.88 100 GLU A O 1
ATOM 692 N N . GLU A 1 101 ? -19.250 -1.179 4.256 1.00 87.31 101 GLU A N 1
ATOM 693 C CA . GLU A 1 101 ? -20.124 -1.843 5.228 1.00 87.31 101 GLU A CA 1
ATOM 694 C C . GLU A 1 101 ? -19.815 -3.346 5.315 1.00 87.31 101 GLU A C 1
ATOM 696 O O . GLU A 1 101 ? -19.532 -4.002 4.314 1.00 87.31 101 GLU A O 1
ATOM 701 N N . GLY A 1 102 ? -19.856 -3.902 6.528 1.00 86.75 102 GLY A N 1
ATOM 702 C CA . GLY A 1 102 ? -19.551 -5.316 6.780 1.00 86.75 102 GLY A CA 1
ATOM 703 C C . GLY A 1 102 ? -18.060 -5.650 6.927 1.00 86.75 102 GLY A C 1
ATOM 704 O O . GLY A 1 102 ? -17.740 -6.763 7.344 1.00 86.75 102 GLY A O 1
ATOM 705 N N . LEU A 1 103 ? -17.147 -4.708 6.658 1.00 90.19 103 LEU A N 1
ATOM 706 C CA . LEU A 1 103 ? -15.714 -4.871 6.928 1.00 90.19 103 LEU A CA 1
ATOM 707 C C . LEU A 1 103 ? -15.336 -4.380 8.333 1.00 90.19 103 LEU A C 1
ATOM 709 O O . LEU A 1 103 ? -16.069 -3.641 8.994 1.00 90.19 103 LEU A O 1
ATOM 713 N N . ARG A 1 104 ? -14.147 -4.771 8.802 1.00 84.62 104 ARG A N 1
ATOM 714 C CA . ARG A 1 104 ? -13.589 -4.272 10.062 1.00 84.62 104 ARG A CA 1
ATOM 715 C C . ARG A 1 104 ? -13.345 -2.768 9.987 1.00 84.62 104 ARG A C 1
ATOM 717 O O . ARG A 1 104 ? -12.719 -2.278 9.048 1.00 84.62 104 ARG A O 1
ATOM 724 N N . ALA A 1 105 ? -13.718 -2.067 11.054 1.00 83.56 105 ALA A N 1
ATOM 725 C CA . ALA A 1 105 ? -13.568 -0.621 11.215 1.00 83.56 105 ALA A CA 1
ATOM 726 C C . ALA A 1 105 ? -12.117 -0.177 11.523 1.00 83.56 105 ALA A C 1
ATOM 728 O O . ALA A 1 105 ? -11.863 0.542 12.487 1.00 83.56 105 ALA A O 1
ATOM 729 N N . ASN A 1 106 ? -11.150 -0.612 10.710 1.00 82.19 106 ASN A N 1
ATOM 730 C CA . ASN A 1 106 ? -9.757 -0.172 10.803 1.00 82.19 106 ASN A CA 1
ATOM 731 C C . ASN A 1 106 ? -9.558 1.068 9.925 1.00 82.19 106 ASN A C 1
ATOM 733 O O . ASN A 1 106 ? -9.548 0.958 8.699 1.00 82.19 106 ASN A O 1
ATOM 737 N N . ALA A 1 107 ? -9.374 2.234 10.541 1.00 80.06 107 ALA A N 1
ATOM 738 C CA . ALA A 1 107 ? -9.192 3.492 9.826 1.00 80.06 107 ALA A CA 1
ATOM 739 C C . ALA A 1 107 ? -8.124 4.374 10.485 1.00 80.06 107 ALA A C 1
ATOM 741 O O . ALA A 1 107 ? -7.880 4.297 11.687 1.00 80.06 107 ALA A O 1
ATOM 742 N N . ALA A 1 108 ? -7.508 5.236 9.680 1.00 75.56 108 ALA A N 1
ATOM 743 C CA . ALA A 1 108 ? -6.646 6.322 10.130 1.00 75.56 108 ALA A CA 1
ATOM 744 C C . ALA A 1 108 ? -7.064 7.606 9.397 1.00 75.56 108 ALA A C 1
ATOM 746 O O . ALA A 1 108 ? -7.422 7.553 8.220 1.00 75.56 108 ALA A O 1
ATOM 747 N N . SER A 1 109 ? -7.036 8.753 10.079 1.00 70.31 109 SER A N 1
ATOM 748 C CA . SER A 1 109 ? -7.493 10.035 9.527 1.00 70.31 109 SER A CA 1
ATOM 749 C C . SER A 1 109 ? -6.605 11.195 9.980 1.00 70.31 109 SER A C 1
ATOM 751 O O . SER A 1 109 ? -6.310 11.302 11.167 1.00 70.31 109 SER A O 1
ATOM 753 N N . GLY A 1 110 ? -6.246 12.101 9.064 1.00 64.06 110 GLY A N 1
ATOM 754 C CA . GLY A 1 110 ? -5.588 13.377 9.380 1.00 64.06 110 GLY A CA 1
ATOM 755 C C . GLY A 1 110 ? -4.738 13.926 8.229 1.00 64.06 110 GLY A C 1
ATOM 756 O O . GLY A 1 110 ? -4.219 13.151 7.429 1.00 64.06 110 GLY A O 1
ATOM 757 N N . VAL A 1 111 ? -4.575 15.256 8.159 1.00 52.53 111 VAL A N 1
ATOM 758 C CA . VAL A 1 111 ? -3.517 15.911 7.362 1.00 52.53 111 VAL A CA 1
ATOM 759 C C . VAL A 1 111 ? -2.826 17.010 8.195 1.00 52.53 111 VAL A C 1
ATOM 761 O O . VAL A 1 111 ? -3.478 18.008 8.511 1.00 52.53 111 VAL A O 1
ATOM 764 N N . PRO A 1 112 ? -1.530 16.849 8.554 1.00 62.84 112 PRO A N 1
ATOM 765 C CA . PRO A 1 112 ? -0.791 15.578 8.550 1.00 62.84 112 PRO A CA 1
ATOM 766 C C . PRO A 1 112 ? -1.478 14.566 9.478 1.00 62.84 112 PRO A C 1
ATOM 768 O O . PRO A 1 112 ? -2.448 14.920 10.146 1.00 62.84 112 PRO A O 1
ATOM 771 N N . LEU A 1 113 ? -1.016 13.310 9.504 1.00 62.72 113 LEU A N 1
ATOM 772 C CA . LEU A 1 113 ? -1.542 12.261 10.385 1.00 62.72 113 LEU A CA 1
ATOM 773 C C . LEU A 1 113 ? -1.318 12.685 11.845 1.00 62.72 113 LEU A C 1
ATOM 775 O O . LEU A 1 113 ? -0.307 12.395 12.471 1.00 62.72 113 LEU A O 1
ATOM 779 N N . SER A 1 114 ? -2.239 13.506 12.328 1.00 66.81 114 SER A N 1
ATOM 780 C CA . SER A 1 114 ? -2.151 14.233 13.580 1.00 66.81 114 SER A CA 1
ATOM 781 C C . SER A 1 114 ? -2.848 13.470 14.672 1.00 66.81 114 SER A C 1
ATOM 783 O O . SER A 1 114 ? -2.661 13.829 15.822 1.00 66.81 114 SER A O 1
ATOM 785 N N . ALA A 1 115 ? -3.612 12.426 14.334 1.00 67.75 115 ALA A N 1
ATOM 786 C CA . ALA A 1 115 ? -4.277 11.578 15.294 1.00 67.75 115 ALA A CA 1
ATOM 787 C C . ALA A 1 115 ? -4.494 10.140 14.801 1.00 67.75 115 ALA A C 1
ATOM 789 O O . ALA A 1 115 ? -4.674 9.874 13.615 1.00 67.75 115 ALA A O 1
ATOM 790 N N . PHE A 1 116 ? -4.526 9.219 15.754 1.00 72.94 116 PHE A N 1
ATOM 791 C CA . PHE A 1 116 ? -5.047 7.864 15.630 1.00 72.94 116 PHE A CA 1
ATOM 792 C C . PHE A 1 116 ? -6.409 7.795 16.329 1.00 72.94 116 PHE A C 1
ATOM 794 O O . PHE A 1 116 ? -6.554 8.352 17.415 1.00 72.94 116 PHE A O 1
ATOM 801 N N . ALA A 1 117 ? -7.393 7.096 15.759 1.00 78.31 117 ALA A N 1
ATOM 802 C CA . ALA A 1 117 ? -8.670 6.833 16.418 1.00 78.31 117 ALA A CA 1
ATOM 803 C C . ALA A 1 117 ? -9.017 5.340 16.370 1.00 78.31 117 ALA A C 1
ATOM 805 O O . ALA A 1 117 ? -8.805 4.685 15.354 1.00 78.31 117 ALA A O 1
ATOM 806 N N . GLY A 1 118 ? -9.556 4.811 17.467 1.00 79.19 118 GLY A N 1
ATOM 807 C CA . GLY A 1 118 ? -9.978 3.420 17.600 1.00 79.19 118 GLY A CA 1
ATOM 808 C C . GLY A 1 118 ? -11.287 3.305 18.375 1.00 79.19 118 GLY A C 1
ATOM 809 O O . GLY A 1 118 ? -11.597 4.148 19.215 1.00 79.19 118 GLY A O 1
ATOM 810 N N . VAL A 1 119 ? -12.053 2.255 18.089 1.00 85.00 119 VAL A N 1
ATOM 811 C CA . VAL A 1 119 ? -13.322 1.935 18.753 1.00 85.00 119 VAL A CA 1
ATOM 812 C C . VAL A 1 119 ? -13.239 0.514 19.297 1.00 85.00 119 VAL A C 1
ATOM 814 O O . VAL A 1 119 ? -12.786 -0.392 18.598 1.00 85.00 119 VAL A O 1
ATOM 817 N N . ILE A 1 120 ? -13.680 0.319 20.537 1.00 83.00 120 ILE A N 1
ATOM 818 C CA . ILE A 1 120 ? -13.932 -0.999 21.116 1.00 83.00 120 ILE A CA 1
ATOM 819 C C . ILE A 1 120 ? -15.409 -1.297 20.901 1.00 83.00 120 ILE A C 1
ATOM 821 O O . ILE A 1 120 ? -16.268 -0.495 21.269 1.00 83.00 120 ILE A O 1
ATOM 825 N N . ALA A 1 121 ? -15.695 -2.449 20.302 1.00 84.44 121 ALA A N 1
ATOM 826 C CA . ALA A 1 121 ? -17.044 -2.967 20.170 1.00 84.44 121 ALA A CA 1
ATOM 827 C C . ALA A 1 121 ? -17.157 -4.314 20.891 1.00 84.44 121 ALA A C 1
ATOM 829 O O . ALA A 1 121 ? -16.292 -5.177 20.730 1.00 84.44 121 ALA A O 1
ATOM 830 N N . VAL A 1 122 ? -18.229 -4.486 21.663 1.00 83.00 122 VAL A N 1
ATOM 831 C CA . VAL A 1 122 ? -18.602 -5.738 22.334 1.00 83.00 122 VAL A CA 1
ATOM 832 C C . VAL A 1 122 ? -19.846 -6.265 21.633 1.0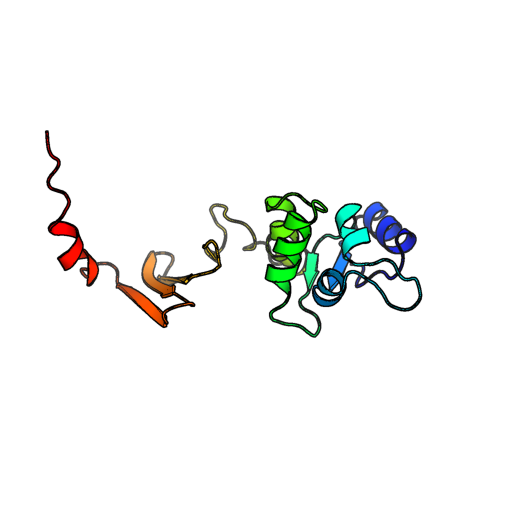0 83.00 122 VAL A C 1
ATOM 834 O O . VAL A 1 122 ? -20.823 -5.535 21.494 1.00 83.00 122 VAL A O 1
ATOM 837 N N . ASP A 1 123 ? -19.784 -7.494 21.117 1.00 87.56 123 ASP A N 1
ATOM 838 C CA . ASP A 1 123 ? -20.872 -8.122 20.347 1.00 87.56 123 ASP A CA 1
ATOM 839 C C . ASP A 1 123 ? -21.385 -7.256 19.179 1.00 87.56 123 ASP A C 1
ATOM 841 O O . ASP A 1 123 ? -22.577 -7.178 18.890 1.00 87.56 123 ASP A O 1
ATOM 845 N N . GLY A 1 124 ? -20.464 -6.556 18.508 1.00 77.44 124 GLY A N 1
ATOM 846 C CA . GLY A 1 124 ? -20.776 -5.653 17.394 1.00 77.44 124 GLY A CA 1
ATOM 847 C C . GLY A 1 124 ? -21.332 -4.288 17.814 1.00 77.44 124 GLY A C 1
ATOM 848 O O . GLY A 1 124 ? -21.527 -3.429 16.957 1.00 77.44 124 GLY A O 1
ATOM 849 N N . VAL A 1 125 ? -21.533 -4.052 19.112 1.00 82.31 125 VAL A N 1
ATO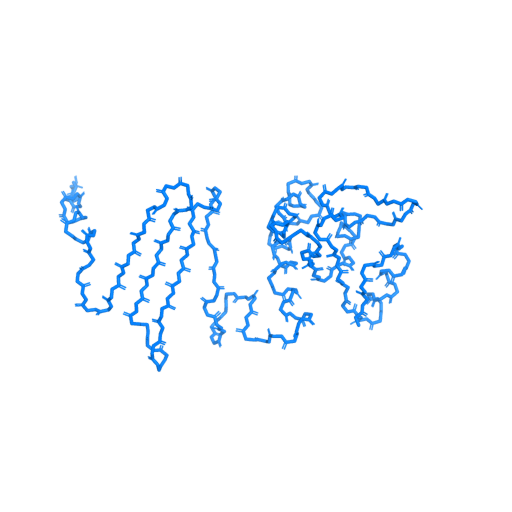M 850 C CA . VAL A 1 125 ? -21.991 -2.770 19.656 1.00 82.31 125 VAL A CA 1
ATOM 851 C C . VAL A 1 125 ? -20.782 -1.936 20.091 1.00 82.31 125 VAL A C 1
ATOM 853 O O . VAL A 1 125 ? -20.048 -2.370 20.979 1.00 82.31 125 VAL A O 1
ATOM 856 N N . PRO A 1 126 ? -20.548 -0.740 19.520 1.00 83.19 126 PRO A N 1
ATOM 857 C CA . PRO A 1 126 ? -19.505 0.174 19.985 1.00 83.19 126 PRO A CA 1
ATOM 858 C C . PRO A 1 126 ? -19.723 0.569 21.451 1.00 83.19 126 PRO A C 1
ATOM 860 O O . PRO A 1 126 ? -20.726 1.199 21.789 1.00 83.19 126 PRO A O 1
ATOM 863 N N . THR A 1 127 ? -18.784 0.217 22.325 1.00 91.50 127 THR A N 1
ATOM 864 C CA . THR A 1 127 ? -18.844 0.515 23.763 1.00 91.50 127 THR A CA 1
ATOM 865 C C . THR A 1 127 ? -17.903 1.643 24.157 1.00 91.50 127 THR A C 1
ATOM 867 O O . THR A 1 127 ? -18.231 2.426 25.049 1.00 91.50 127 THR A O 1
ATOM 870 N N . GLU A 1 128 ? -16.761 1.773 23.481 1.00 91.19 128 GLU A N 1
ATOM 871 C CA . GLU A 1 128 ? -15.763 2.801 23.776 1.00 91.19 128 GLU A CA 1
ATOM 872 C C . GLU A 1 128 ? -15.104 3.327 22.503 1.00 91.19 128 GLU A C 1
ATOM 874 O O . GLU A 1 128 ? -14.960 2.606 21.520 1.00 91.19 128 GLU A O 1
ATOM 879 N N . ALA A 1 129 ? -14.649 4.576 22.529 1.00 86.69 129 ALA A N 1
ATOM 880 C CA . ALA A 1 129 ? -13.826 5.154 21.477 1.00 86.69 129 ALA A CA 1
ATOM 881 C C . ALA A 1 129 ? -12.668 5.949 22.078 1.00 86.69 129 ALA A C 1
ATOM 883 O O . ALA A 1 129 ? -12.824 6.622 23.099 1.00 86.69 129 ALA A O 1
ATOM 884 N N . LEU A 1 130 ? -11.511 5.882 21.429 1.00 85.38 130 LEU A N 1
ATOM 885 C CA . LEU A 1 130 ? -10.307 6.628 21.761 1.00 85.38 130 LEU A CA 1
ATOM 886 C C . LEU A 1 130 ? -9.836 7.375 20.516 1.00 85.38 130 LEU A C 1
ATOM 888 O O . LEU A 1 130 ? -9.736 6.794 19.444 1.00 85.38 130 LEU A O 1
ATOM 892 N N . THR A 1 131 ? -9.492 8.647 20.650 1.00 82.81 131 THR A N 1
ATOM 893 C CA . THR A 1 131 ? -8.721 9.397 19.653 1.00 82.81 131 THR A CA 1
ATOM 894 C C . THR A 1 131 ? -7.486 9.959 20.330 1.00 82.81 131 THR A C 1
ATOM 896 O O . THR A 1 131 ? -7.609 10.616 21.356 1.00 82.81 131 THR A O 1
ATOM 899 N N . SER A 1 132 ? -6.303 9.700 19.791 1.00 79.81 132 SER A N 1
ATOM 900 C CA . SER A 1 132 ? -5.026 10.193 20.296 1.00 79.81 132 SER A CA 1
ATOM 901 C C . SER A 1 132 ? -4.359 11.047 19.234 1.00 79.81 132 SER A C 1
ATOM 903 O O . SER A 1 132 ? -4.083 10.552 18.149 1.00 79.81 132 SER A O 1
ATOM 905 N N . TRP A 1 133 ? -4.099 12.313 19.541 1.00 78.06 133 TRP A N 1
ATOM 906 C CA . TRP A 1 133 ? -3.354 13.218 18.686 1.00 78.06 133 TRP A CA 1
ATOM 907 C C . TRP A 1 133 ? -1.850 12.990 18.849 1.00 78.06 133 TRP A C 1
ATOM 909 O O . TRP A 1 133 ? -1.316 13.127 19.947 1.00 78.06 133 TRP A O 1
ATOM 919 N N . LEU A 1 134 ? -1.169 12.654 17.759 1.00 72.50 134 LEU A N 1
ATOM 920 C CA . LEU A 1 134 ? 0.245 12.283 17.720 1.00 72.50 134 LEU A CA 1
ATOM 921 C C . LEU A 1 134 ? 1.183 13.476 17.946 1.00 72.50 134 LEU A C 1
ATOM 923 O O . LEU A 1 134 ? 2.272 13.302 18.480 1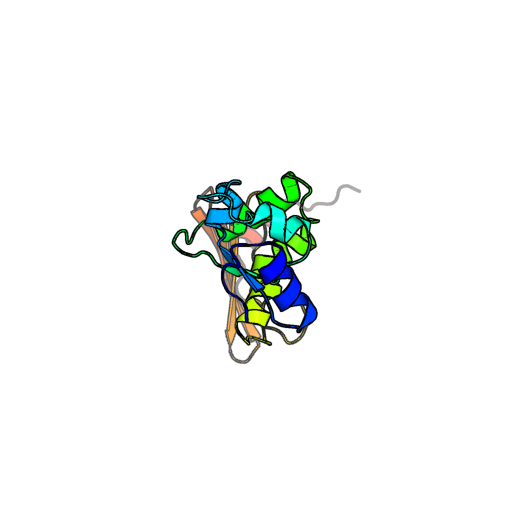.00 72.50 134 LEU A O 1
ATOM 927 N N . ASP A 1 135 ? 0.763 14.683 17.570 1.00 67.69 135 ASP A N 1
ATOM 928 C CA . ASP A 1 135 ? 1.555 15.910 17.722 1.00 67.69 135 ASP A CA 1
ATOM 929 C C . ASP A 1 135 ? 1.594 16.424 19.171 1.00 67.69 135 ASP A C 1
ATOM 931 O O . ASP A 1 135 ? 2.581 17.002 19.618 1.00 67.69 135 ASP A O 1
ATOM 935 N N . THR A 1 136 ? 0.505 16.217 19.912 1.00 76.94 136 THR A N 1
ATOM 936 C CA . THR A 1 136 ? 0.280 16.814 21.236 1.00 76.94 136 THR A CA 1
ATOM 937 C C . THR A 1 136 ? 0.147 15.780 22.347 1.00 76.94 136 THR A C 1
ATOM 939 O O . THR A 1 136 ? 0.069 16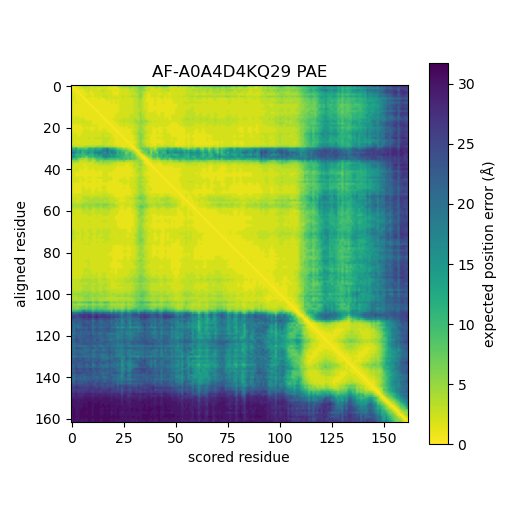.153 23.516 1.00 76.94 136 THR A O 1
ATOM 942 N N . GLY A 1 137 ? 0.055 14.493 22.004 1.00 75.06 137 GLY A N 1
ATOM 943 C CA . GLY A 1 137 ? -0.263 13.417 22.942 1.00 75.06 137 GLY A CA 1
ATOM 944 C C . GLY A 1 137 ? -1.665 13.529 23.550 1.00 75.06 137 GLY A C 1
ATOM 945 O O . GLY A 1 137 ? -1.984 12.811 24.499 1.00 75.06 137 GLY A O 1
ATOM 946 N N . ARG A 1 138 ? -2.517 14.442 23.055 1.00 79.62 138 ARG A N 1
ATOM 947 C CA . ARG A 1 138 ? -3.875 14.616 23.580 1.00 79.62 138 ARG A CA 1
ATOM 948 C C . ARG A 1 138 ? -4.689 13.371 23.276 1.00 79.62 138 ARG A C 1
ATOM 950 O O . ARG A 1 138 ? -4.762 12.963 22.130 1.00 79.62 138 ARG A O 1
ATOM 957 N N . CYS A 1 139 ? -5.357 12.816 24.279 1.00 80.75 139 CYS A N 1
ATOM 958 C CA . CYS A 1 139 ? -6.241 11.670 24.105 1.00 80.75 139 CYS A CA 1
ATOM 959 C C . CYS A 1 139 ? -7.670 12.032 24.505 1.00 80.75 139 CYS A C 1
ATOM 961 O O . CYS A 1 139 ? -7.901 12.595 25.576 1.00 80.75 139 CYS A O 1
ATOM 963 N N . TRP A 1 140 ? -8.633 11.694 23.656 1.00 85.50 140 TRP A N 1
ATOM 964 C CA . TRP A 1 140 ? -10.058 11.737 23.948 1.00 85.50 140 TRP A CA 1
ATOM 965 C C . TRP A 1 140 ? -10.575 10.319 24.045 1.00 85.50 140 TRP A C 1
ATOM 967 O O . TRP A 1 140 ? -10.534 9.585 23.068 1.00 85.50 140 TRP A O 1
ATOM 977 N N . HIS A 1 141 ? -11.068 9.954 25.220 1.00 86.56 141 HIS A N 1
ATOM 978 C CA . HIS A 1 141 ? -11.733 8.684 25.467 1.00 86.56 141 HIS A CA 1
ATOM 979 C C . HIS A 1 141 ? -13.203 8.951 25.763 1.00 86.56 141 HIS A C 1
ATOM 981 O O . HIS A 1 141 ? -13.539 9.876 26.512 1.00 86.56 141 HIS A O 1
ATOM 987 N N . THR A 1 142 ? -14.077 8.171 25.145 1.00 86.94 142 THR A N 1
ATOM 988 C CA . THR A 1 142 ? -15.521 8.233 25.352 1.00 86.94 142 THR A CA 1
ATOM 989 C C . THR A 1 142 ? -16.067 6.832 25.541 1.00 86.94 142 THR A C 1
ATOM 991 O O . THR A 1 142 ? -15.684 5.925 24.807 1.00 86.94 142 THR A O 1
ATOM 994 N N . VAL A 1 143 ? -16.995 6.683 26.481 1.00 87.88 143 VAL A N 1
ATOM 995 C CA . VAL A 1 143 ? -17.702 5.432 26.764 1.00 87.88 143 VAL A CA 1
ATOM 996 C C . VAL A 1 143 ? -19.175 5.647 26.442 1.00 87.88 143 VAL A C 1
ATOM 998 O O . VAL A 1 143 ? -19.740 6.688 26.792 1.00 87.88 143 VAL A O 1
ATOM 1001 N N . ALA A 1 144 ? -19.800 4.687 25.765 1.00 86.69 144 ALA A N 1
ATOM 1002 C CA . ALA A 1 144 ? -21.221 4.737 25.452 1.00 86.69 144 ALA A CA 1
ATOM 1003 C C . ALA A 1 144 ? -22.049 4.965 26.733 1.00 86.69 144 ALA A C 1
ATOM 1005 O O . ALA A 1 144 ? -21.813 4.347 27.769 1.00 86.69 144 ALA A O 1
ATOM 1006 N N . GLY A 1 145 ? -22.998 5.903 26.681 1.00 86.38 145 GLY A N 1
ATOM 1007 C CA . GLY A 1 145 ? -23.830 6.271 27.834 1.00 86.38 145 GLY A CA 1
ATOM 1008 C C . GLY A 1 145 ? -23.156 7.170 28.880 1.00 86.38 145 GLY A C 1
ATOM 1009 O O . GLY A 1 145 ? -23.835 7.621 29.800 1.00 86.38 145 GLY A O 1
ATOM 1010 N N . GLN A 1 146 ? -21.864 7.494 28.742 1.00 85.62 146 GLN A N 1
ATOM 1011 C CA . GLN A 1 146 ? -21.178 8.444 29.620 1.00 85.62 146 GLN A CA 1
ATOM 1012 C C . GLN A 1 146 ? -20.946 9.791 28.914 1.00 85.62 146 GLN A C 1
ATOM 1014 O O . GLN A 1 146 ? -20.452 9.824 27.785 1.00 85.62 146 GLN A O 1
ATOM 1019 N N . PRO A 1 147 ? -21.248 10.934 29.560 1.00 74.38 147 PRO A N 1
ATOM 1020 C CA . PRO A 1 147 ? -20.931 12.242 29.000 1.00 74.38 147 PRO A CA 1
ATOM 1021 C C . PRO A 1 147 ? -19.418 12.400 28.818 1.00 74.38 147 PRO A C 1
ATOM 1023 O O . PRO A 1 147 ? -18.655 12.301 29.781 1.00 74.38 147 PRO A O 1
ATOM 1026 N N . SER A 1 148 ? -18.975 12.701 27.597 1.00 65.75 148 SER A N 1
ATOM 1027 C CA . SER A 1 148 ? -17.567 13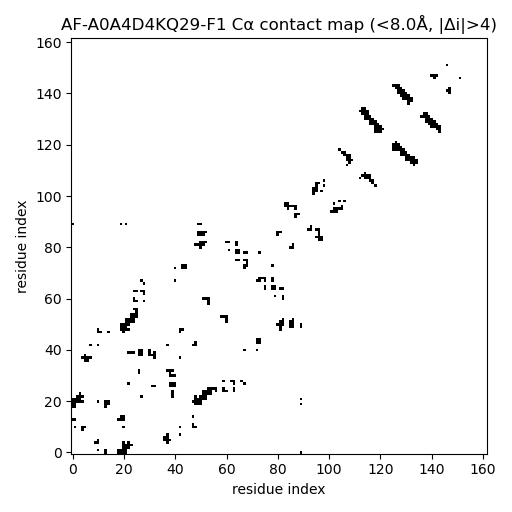.008 27.343 1.00 65.75 148 SER A CA 1
ATOM 1028 C C . SER A 1 148 ? -17.154 14.302 28.060 1.00 65.75 148 SER A C 1
ATOM 1030 O O . SER A 1 148 ? -17.956 15.224 28.248 1.00 65.75 148 SER A O 1
ATOM 1032 N N . ARG A 1 149 ? -15.873 14.423 28.441 1.00 60.09 149 ARG A N 1
ATOM 1033 C CA . ARG A 1 149 ? -15.335 15.653 29.064 1.00 60.09 149 ARG A CA 1
ATOM 1034 C C . ARG A 1 149 ? -15.572 16.908 28.209 1.00 60.09 149 ARG A C 1
ATOM 1036 O O . ARG A 1 149 ? -15.724 17.995 28.759 1.00 60.09 149 ARG A O 1
ATOM 1043 N N . THR A 1 150 ? -15.651 16.768 26.886 1.00 54.19 150 THR A N 1
ATOM 1044 C CA . THR A 1 150 ? -15.918 17.859 25.936 1.00 54.19 150 THR A CA 1
ATOM 1045 C C . THR A 1 150 ? -17.397 18.218 25.806 1.00 54.19 150 THR A C 1
ATOM 1047 O O . THR A 1 150 ? -17.692 19.373 25.506 1.00 54.19 150 THR A O 1
ATOM 1050 N N . ALA A 1 151 ? -18.336 17.321 26.131 1.00 47.12 151 ALA A N 1
ATOM 1051 C CA . ALA A 1 151 ? -19.763 17.659 26.182 1.00 47.12 151 ALA A CA 1
ATOM 1052 C C . ALA A 1 151 ? -20.065 18.746 27.233 1.00 47.12 151 ALA A C 1
ATOM 1054 O O . ALA A 1 151 ? -20.972 19.553 27.048 1.00 47.12 151 ALA A O 1
ATOM 1055 N N . ARG A 1 152 ? -19.257 18.855 28.300 1.00 40.81 152 ARG A N 1
ATOM 1056 C CA . ARG A 1 152 ? -19.364 19.968 29.264 1.00 40.81 152 ARG A CA 1
ATOM 1057 C C . ARG A 1 152 ? -18.811 21.300 28.738 1.00 40.81 152 ARG A C 1
ATOM 1059 O O . ARG A 1 152 ? -19.199 22.345 29.252 1.00 40.81 152 ARG A O 1
ATOM 1066 N N . ALA A 1 153 ? -17.937 21.282 27.729 1.00 38.19 153 ALA A N 1
ATOM 1067 C CA . ALA A 1 153 ? -17.323 22.481 27.151 1.00 38.19 153 ALA A CA 1
ATOM 1068 C C . ALA A 1 153 ? -18.047 22.980 25.882 1.00 38.19 153 ALA A C 1
ATOM 1070 O O . ALA A 1 153 ? -18.148 24.186 25.671 1.00 38.19 153 ALA A O 1
ATOM 1071 N N . ALA A 1 154 ? -18.603 22.077 25.067 1.00 33.81 154 ALA A N 1
ATOM 1072 C CA . ALA A 1 154 ? -19.240 22.408 23.788 1.00 33.81 154 ALA A CA 1
ATOM 1073 C C . ALA A 1 154 ? -20.650 23.022 23.918 1.00 33.81 154 ALA A C 1
ATOM 1075 O O . ALA A 1 154 ? -21.117 23.687 22.998 1.00 33.81 154 ALA A O 1
ATOM 1076 N N . VAL A 1 155 ? -21.320 22.877 25.069 1.00 34.97 155 VAL A N 1
ATOM 1077 C CA . VAL A 1 155 ? -22.673 23.435 25.288 1.00 34.97 155 VAL A CA 1
ATOM 1078 C C . VAL A 1 155 ? -22.660 24.959 25.525 1.00 34.97 155 VAL A C 1
ATOM 1080 O O . VAL A 1 155 ? -23.712 25.587 25.572 1.00 34.97 155 VAL A O 1
ATOM 1083 N N . ARG A 1 156 ? -21.487 25.607 25.623 1.00 31.97 156 ARG A N 1
ATOM 1084 C CA . ARG A 1 156 ? -21.398 27.063 25.858 1.00 31.97 156 ARG A CA 1
ATOM 1085 C C . ARG A 1 156 ? -21.205 27.942 24.617 1.00 31.97 156 ARG A C 1
ATOM 1087 O O . ARG A 1 156 ? -21.262 29.156 24.776 1.00 31.97 156 ARG A O 1
ATOM 1094 N N . SER A 1 157 ? -21.012 27.402 23.411 1.00 35.09 157 SER A N 1
ATOM 1095 C CA . SER A 1 157 ? -20.719 28.242 22.229 1.00 35.09 157 SER A CA 1
ATOM 1096 C C . SER A 1 157 ? -21.650 28.076 21.027 1.00 35.09 157 SER A C 1
ATOM 1098 O O . SER A 1 157 ? -21.442 28.749 20.021 1.00 35.09 157 SER A O 1
ATOM 1100 N N . TRP A 1 158 ? -22.723 27.287 21.127 1.00 31.38 158 TRP A N 1
ATOM 1101 C CA . TRP A 1 158 ? -23.754 27.219 20.081 1.00 31.38 158 TRP A CA 1
ATOM 1102 C C . TRP A 1 158 ? -25.030 27.975 20.481 1.00 31.38 158 TRP A C 1
ATOM 1104 O O . TRP A 1 158 ? -26.133 27.443 20.462 1.00 31.38 158 TRP A O 1
ATOM 1114 N N . THR A 1 159 ? -24.896 29.246 20.864 1.00 34.09 159 THR A N 1
ATOM 1115 C CA . THR A 1 159 ? -26.015 30.188 20.722 1.00 34.09 159 THR A CA 1
ATOM 1116 C C . THR A 1 159 ? -25.957 30.741 19.307 1.00 34.09 159 THR A C 1
ATOM 1118 O O . THR A 1 159 ? -25.168 31.645 19.019 1.00 34.09 159 THR A O 1
ATOM 1121 N N . ALA A 1 160 ? -26.769 30.163 18.423 1.00 33.66 160 ALA A N 1
ATOM 1122 C CA . ALA A 1 160 ? -27.055 30.713 17.110 1.00 33.66 160 ALA A CA 1
ATOM 1123 C C . ALA A 1 160 ? -27.490 32.180 17.265 1.00 33.66 160 ALA A C 1
ATOM 1125 O O . ALA A 1 160 ? -28.492 32.479 17.921 1.00 33.66 160 ALA A O 1
ATOM 1126 N N . ARG A 1 161 ? -26.713 33.103 16.688 1.00 35.47 161 ARG A N 1
ATOM 1127 C CA . ARG A 1 161 ? -27.220 34.442 16.390 1.00 35.47 161 ARG A CA 1
ATOM 1128 C C . ARG A 1 161 ? -28.214 34.284 15.240 1.00 35.47 161 ARG A C 1
ATOM 1130 O O . ARG A 1 161 ? -27.906 33.600 14.267 1.00 35.47 161 ARG A O 1
ATOM 1137 N N . ARG A 1 162 ? -29.404 34.844 15.447 1.00 39.88 162 ARG A N 1
ATOM 1138 C CA . ARG A 1 162 ? -30.438 35.036 14.426 1.00 39.88 162 ARG A CA 1
ATOM 1139 C C . ARG A 1 162 ? -29.959 35.997 13.348 1.00 39.88 162 ARG A C 1
ATOM 1141 O O . ARG A 1 162 ? -29.128 36.868 13.695 1.00 39.88 162 ARG A O 1
#

Organism: Streptomyces violaceusniger (NCBI:txid68280)

Sequence (162 aa):
MAEFPTTVAAAKAAYEHGMPTVMGAPNVLRGNSHNGNASGRELVGRGLVTALASDYLPSGLLSAALLLAEEGLAPLPAAVGLVTGGAAAVAGLPDRGRLEEGLRANAASGVPLSAFAGVIAVDGVPTEALTSWLDTGRCWHTVAGQPSRTARAAVRSWTARR